Protein AF-A0A0Q4JNU2-F1 (afdb_monomer_lite)

Structure (mmCIF, N/CA/C/O backbone):
data_AF-A0A0Q4JNU2-F1
#
_entry.id   AF-A0A0Q4JNU2-F1
#
loop_
_atom_site.group_PDB
_atom_site.id
_atom_site.type_symbol
_atom_site.label_atom_id
_atom_site.label_alt_id
_atom_site.label_comp_id
_atom_site.label_asym_id
_atom_site.label_entity_id
_atom_site.label_seq_id
_atom_site.pdbx_PDB_ins_code
_atom_site.Cartn_x
_atom_site.Cartn_y
_atom_site.Cartn_z
_atom_site.occupancy
_atom_site.B_iso_or_equiv
_atom_site.auth_seq_id
_atom_site.auth_comp_id
_atom_site.auth_asym_id
_atom_site.auth_atom_id
_atom_site.pdbx_PDB_model_num
ATOM 1 N N . MET A 1 1 ? 40.625 6.620 -72.596 1.00 48.12 1 MET A N 1
ATOM 2 C CA . MET A 1 1 ? 39.437 6.331 -71.759 1.00 48.12 1 MET A CA 1
ATOM 3 C C . MET A 1 1 ? 39.861 5.615 -70.468 1.00 48.12 1 MET A C 1
ATOM 5 O O . MET A 1 1 ? 39.710 4.408 -70.375 1.00 48.12 1 MET A O 1
ATOM 9 N N . MET A 1 2 ? 40.442 6.322 -69.485 1.00 54.25 2 MET A N 1
ATOM 10 C CA . MET A 1 2 ? 41.074 5.687 -68.302 1.00 54.25 2 MET A CA 1
ATOM 11 C C . MET A 1 2 ? 40.455 6.091 -66.946 1.00 54.25 2 MET A C 1
ATOM 13 O O . MET A 1 2 ? 40.850 5.566 -65.914 1.00 54.25 2 MET A O 1
ATOM 17 N N . PHE A 1 3 ? 39.457 6.984 -66.935 1.00 53.44 3 PHE A N 1
ATOM 18 C CA . PHE A 1 3 ? 38.867 7.533 -65.700 1.00 53.44 3 PHE A CA 1
ATOM 19 C C . PHE A 1 3 ? 37.610 6.794 -65.201 1.00 53.44 3 PHE A C 1
ATOM 21 O O . PHE A 1 3 ? 37.253 6.916 -64.032 1.00 53.44 3 PHE A O 1
ATOM 28 N N . GLY A 1 4 ? 36.947 5.998 -66.051 1.00 55.66 4 GLY A N 1
ATOM 29 C CA . GLY A 1 4 ? 35.732 5.255 -65.677 1.00 55.66 4 GLY A CA 1
ATOM 30 C C . GLY A 1 4 ? 36.001 4.031 -64.796 1.00 55.66 4 GLY A C 1
ATOM 31 O O . GLY A 1 4 ? 35.255 3.767 -63.860 1.00 55.66 4 GLY A O 1
ATOM 32 N N . LEU A 1 5 ? 37.112 3.323 -65.033 1.00 58.38 5 LEU A N 1
ATOM 33 C CA . LEU A 1 5 ? 37.456 2.097 -64.300 1.00 58.38 5 LEU A CA 1
ATOM 34 C C . LEU A 1 5 ? 37.876 2.363 -62.842 1.00 58.38 5 LEU A C 1
ATOM 36 O O . LEU A 1 5 ? 37.688 1.515 -61.974 1.00 58.38 5 LEU A O 1
ATOM 40 N N . MET A 1 6 ? 38.453 3.539 -62.571 1.00 59.34 6 MET A N 1
ATOM 41 C CA . MET A 1 6 ? 3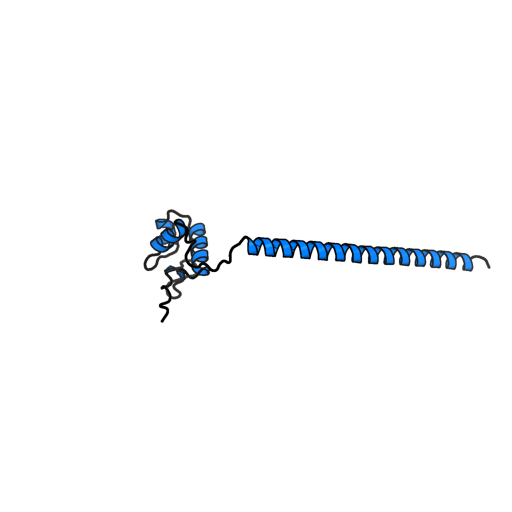8.966 3.900 -61.246 1.00 59.34 6 MET A CA 1
ATOM 42 C C . MET A 1 6 ? 37.830 4.267 -60.279 1.00 59.34 6 MET A C 1
ATOM 44 O O . MET A 1 6 ? 37.879 3.864 -59.123 1.00 59.34 6 MET A O 1
ATOM 48 N N . ARG A 1 7 ? 36.769 4.934 -60.767 1.00 59.88 7 ARG A N 1
ATOM 49 C CA . ARG A 1 7 ? 35.577 5.282 -59.966 1.00 59.88 7 ARG A CA 1
ATOM 50 C C . ARG A 1 7 ? 34.723 4.075 -59.571 1.00 59.88 7 ARG A C 1
ATOM 52 O O . ARG A 1 7 ? 34.150 4.066 -58.488 1.00 59.88 7 ARG A O 1
ATOM 59 N N . VAL A 1 8 ? 34.638 3.056 -60.429 1.00 61.94 8 VAL A N 1
ATOM 60 C CA . VAL A 1 8 ? 33.893 1.822 -60.115 1.00 61.94 8 VAL A CA 1
ATOM 61 C C . VAL A 1 8 ? 34.609 1.037 -59.011 1.00 61.94 8 VAL A C 1
ATOM 63 O O . VAL A 1 8 ? 33.981 0.630 -58.041 1.00 61.94 8 VAL A O 1
ATOM 66 N N . ARG A 1 9 ? 35.945 0.935 -59.078 1.00 60.97 9 ARG A N 1
ATOM 67 C CA . ARG A 1 9 ? 36.751 0.255 -58.049 1.00 60.97 9 ARG A CA 1
ATOM 68 C C . ARG A 1 9 ? 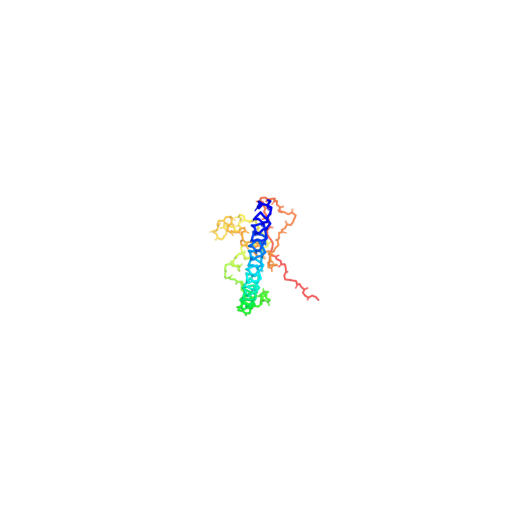36.697 0.937 -56.682 1.00 60.97 9 ARG A C 1
ATOM 70 O O . ARG A 1 9 ? 36.727 0.247 -55.667 1.00 60.97 9 ARG A O 1
ATOM 77 N N . THR A 1 10 ? 36.624 2.267 -56.639 1.00 65.81 10 THR A N 1
ATOM 78 C CA . THR A 1 10 ? 36.465 2.997 -55.371 1.00 65.81 10 THR A CA 1
ATOM 79 C C . THR A 1 10 ? 35.072 2.800 -54.785 1.00 65.81 10 THR A C 1
ATOM 81 O O . THR A 1 10 ? 34.956 2.582 -53.585 1.00 65.81 10 THR A O 1
ATOM 84 N N . HIS A 1 11 ? 34.032 2.784 -55.624 1.00 71.38 11 HIS A N 1
ATOM 85 C CA . HIS A 1 11 ? 32.661 2.547 -55.175 1.00 71.38 11 HIS A CA 1
ATOM 86 C C . HIS A 1 11 ? 32.459 1.120 -54.641 1.00 71.38 11 HIS A C 1
ATOM 88 O O . HIS A 1 11 ? 31.872 0.938 -53.578 1.00 71.38 11 HIS A O 1
ATOM 94 N N . ASP A 1 12 ? 33.011 0.107 -55.315 1.00 73.38 12 ASP A N 1
ATOM 95 C CA . ASP A 1 12 ? 32.951 -1.283 -54.844 1.00 73.38 12 ASP A CA 1
ATOM 96 C C . ASP A 1 12 ? 33.681 -1.468 -53.503 1.00 73.38 12 ASP A C 1
ATOM 98 O O . ASP A 1 12 ? 33.190 -2.165 -52.611 1.00 73.38 12 ASP A O 1
ATOM 102 N N . ALA A 1 13 ? 34.828 -0.803 -53.323 1.00 76.44 13 ALA A N 1
ATOM 103 C CA . ALA A 1 13 ? 35.572 -0.821 -52.066 1.00 76.44 13 ALA A CA 1
ATOM 104 C C . ALA A 1 13 ? 34.826 -0.102 -50.926 1.00 76.44 13 ALA A C 1
ATOM 106 O O . ALA A 1 13 ? 34.844 -0.568 -49.785 1.00 76.44 13 ALA A O 1
ATOM 107 N N . GLU A 1 14 ? 34.142 1.005 -51.217 1.00 80.69 14 GLU A N 1
ATOM 108 C CA . GLU A 1 14 ? 33.286 1.708 -50.254 1.00 80.69 14 GLU A CA 1
ATOM 109 C C . GLU A 1 14 ? 32.078 0.853 -49.849 1.00 80.69 14 GLU A C 1
ATOM 111 O O . GLU A 1 14 ? 31.806 0.691 -48.660 1.00 80.69 14 GLU A O 1
ATOM 116 N N . MET A 1 15 ? 31.408 0.211 -50.809 1.00 82.44 15 MET A N 1
ATOM 117 C CA . MET A 1 15 ? 30.277 -0.678 -50.530 1.00 82.44 15 MET A CA 1
ATOM 118 C C . MET A 1 15 ? 30.692 -1.929 -49.745 1.00 82.44 15 MET A C 1
ATOM 120 O O . MET A 1 15 ? 29.923 -2.412 -48.912 1.00 82.44 15 MET A O 1
ATOM 124 N N . ALA A 1 16 ? 31.907 -2.442 -49.957 1.00 82.62 16 ALA A N 1
ATOM 125 C CA . ALA A 1 16 ? 32.464 -3.532 -49.158 1.00 82.62 16 ALA A CA 1
ATOM 126 C C . ALA A 1 16 ? 32.701 -3.119 -47.695 1.00 82.62 16 ALA A C 1
ATOM 128 O O . ALA A 1 16 ? 32.363 -3.881 -46.789 1.00 82.62 16 ALA A O 1
ATOM 129 N N . LYS A 1 17 ? 33.204 -1.900 -47.449 1.00 84.19 17 LYS A N 1
ATOM 130 C CA . LYS A 1 17 ? 33.369 -1.361 -46.087 1.00 84.19 17 LYS A CA 1
ATOM 131 C C . LYS A 1 17 ? 32.033 -1.177 -45.378 1.00 84.19 17 LYS A C 1
ATOM 133 O O . LYS A 1 17 ? 31.879 -1.646 -44.258 1.00 84.19 17 LYS A O 1
ATOM 138 N N . VAL A 1 18 ? 31.043 -0.595 -46.056 1.00 86.62 18 VAL A N 1
ATOM 139 C CA . VAL A 1 18 ? 29.695 -0.402 -45.492 1.00 86.62 18 VAL A CA 1
ATOM 140 C C . VAL A 1 18 ? 29.042 -1.741 -45.125 1.00 86.62 18 VAL A C 1
ATOM 142 O O . VAL A 1 18 ? 28.357 -1.841 -44.107 1.00 86.62 18 VAL A O 1
ATOM 145 N N . ARG A 1 19 ? 29.262 -2.797 -45.921 1.00 84.00 19 ARG A N 1
ATOM 146 C CA . ARG A 1 19 ? 28.793 -4.155 -45.590 1.00 84.00 19 ARG A CA 1
ATOM 147 C C . ARG A 1 19 ? 29.502 -4.711 -44.357 1.00 84.00 19 ARG A C 1
ATOM 149 O O . ARG A 1 19 ? 28.821 -5.171 -43.448 1.00 84.00 19 ARG A O 1
ATOM 156 N N . ALA A 1 20 ? 30.827 -4.599 -44.292 1.00 84.62 20 ALA A N 1
ATOM 157 C CA . ALA A 1 20 ? 31.603 -5.065 -43.145 1.00 84.62 20 ALA A CA 1
ATOM 158 C C . ALA A 1 20 ? 31.216 -4.339 -41.842 1.00 84.62 20 ALA A C 1
ATOM 160 O O . ALA A 1 20 ? 31.017 -4.982 -40.815 1.00 84.62 20 ALA A O 1
ATOM 161 N N . GLU A 1 21 ? 31.025 -3.018 -41.888 1.00 87.69 21 GLU A N 1
ATOM 162 C CA . GLU A 1 21 ? 30.553 -2.227 -40.743 1.00 87.69 21 GLU A CA 1
ATOM 163 C C . GLU A 1 21 ? 29.140 -2.637 -40.307 1.00 87.69 21 GLU A C 1
ATOM 165 O O . GLU A 1 21 ? 28.858 -2.762 -39.113 1.00 87.69 21 GLU A O 1
ATOM 170 N N . ARG A 1 22 ? 28.246 -2.908 -41.265 1.00 83.62 22 ARG A N 1
ATOM 171 C CA . ARG A 1 22 ? 26.888 -3.388 -40.980 1.00 83.62 22 ARG A CA 1
ATOM 172 C C . ARG A 1 22 ? 26.887 -4.781 -40.349 1.00 83.62 22 ARG A C 1
ATOM 174 O O . ARG A 1 22 ? 26.101 -5.028 -39.432 1.00 83.62 22 ARG A O 1
ATOM 181 N N . ASP A 1 23 ? 27.740 -5.679 -40.824 1.00 86.88 23 ASP A N 1
ATOM 182 C CA . ASP A 1 23 ? 27.861 -7.038 -40.296 1.00 86.88 23 ASP A CA 1
ATOM 183 C C . ASP A 1 23 ? 28.472 -7.039 -38.890 1.00 86.88 23 ASP A C 1
ATOM 185 O O . ASP A 1 23 ? 27.989 -7.758 -38.006 1.00 86.88 23 ASP A O 1
ATOM 189 N N . GLN A 1 24 ? 29.443 -6.157 -38.637 1.00 85.75 24 GLN A N 1
ATOM 190 C CA . GLN A 1 24 ? 29.982 -5.928 -37.298 1.00 85.75 24 GLN A CA 1
ATOM 191 C C . GLN A 1 24 ? 28.897 -5.402 -36.349 1.00 85.75 24 GLN A C 1
ATOM 193 O O . GLN A 1 24 ? 28.648 -6.004 -35.307 1.00 85.75 24 GLN A O 1
ATOM 198 N N . ALA A 1 25 ? 28.150 -4.367 -36.747 1.00 82.44 25 ALA A N 1
ATOM 199 C CA . ALA A 1 25 ? 27.071 -3.813 -35.929 1.00 82.44 25 ALA A CA 1
ATOM 200 C C . ALA A 1 25 ? 25.951 -4.833 -35.637 1.00 82.44 25 ALA A C 1
ATOM 202 O O . ALA A 1 25 ? 25.333 -4.808 -34.570 1.00 82.44 25 ALA A O 1
ATOM 203 N N . ASN A 1 26 ? 25.664 -5.746 -36.569 1.00 86.75 26 ASN A N 1
ATOM 204 C CA . ASN A 1 26 ? 24.711 -6.835 -36.345 1.00 86.75 26 ASN A CA 1
ATOM 205 C C . ASN A 1 26 ? 25.244 -7.881 -35.360 1.00 86.75 26 ASN A C 1
ATOM 207 O O . ASN A 1 26 ? 24.468 -8.431 -34.575 1.00 86.75 26 ASN A O 1
ATOM 211 N N . THR A 1 27 ? 26.547 -8.147 -35.392 1.00 85.56 27 THR A N 1
ATOM 212 C CA . THR A 1 27 ? 27.216 -9.042 -34.443 1.00 85.56 27 THR A CA 1
ATOM 213 C C . THR A 1 27 ? 27.187 -8.444 -33.038 1.00 85.56 27 THR A C 1
ATOM 215 O O . THR A 1 27 ? 26.757 -9.122 -32.106 1.00 85.56 27 THR A O 1
ATOM 218 N N . ASP A 1 28 ? 27.490 -7.152 -32.908 1.00 85.75 28 ASP A N 1
ATOM 219 C CA . ASP A 1 28 ? 27.462 -6.427 -31.633 1.00 85.75 28 ASP A CA 1
ATOM 220 C C . ASP A 1 28 ? 26.048 -6.379 -31.030 1.00 85.75 28 ASP A C 1
ATOM 222 O O . ASP A 1 28 ? 25.847 -6.597 -29.837 1.00 85.75 28 ASP A O 1
ATOM 226 N N . LYS A 1 29 ? 25.013 -6.173 -31.856 1.00 84.06 29 LYS A N 1
ATOM 227 C CA . LYS A 1 29 ? 23.616 -6.242 -31.390 1.00 84.06 29 LYS A CA 1
ATOM 228 C C . LYS A 1 29 ? 23.254 -7.619 -30.838 1.00 84.06 29 LYS A C 1
ATOM 230 O O . LYS A 1 29 ? 22.514 -7.707 -29.858 1.00 84.06 29 LYS A O 1
ATOM 235 N N . ARG A 1 30 ? 23.750 -8.694 -31.459 1.00 84.19 30 ARG A N 1
ATOM 236 C CA . ARG A 1 30 ? 23.493 -10.069 -31.006 1.00 84.19 30 ARG A CA 1
ATOM 237 C C . ARG A 1 30 ? 24.217 -10.376 -29.700 1.00 84.19 30 ARG A C 1
ATOM 239 O O . ARG A 1 30 ? 23.604 -10.970 -28.818 1.00 84.19 30 ARG A O 1
ATOM 246 N N . THR A 1 31 ? 25.470 -9.953 -29.550 1.00 86.38 31 THR A N 1
ATOM 247 C CA . THR A 1 31 ? 26.235 -10.156 -28.310 1.00 86.38 31 THR A CA 1
ATOM 248 C C . THR A 1 31 ? 25.651 -9.350 -27.152 1.00 86.38 31 THR A C 1
ATOM 250 O O . THR A 1 31 ? 25.443 -9.906 -26.075 1.00 86.38 31 THR A O 1
ATOM 253 N N . ILE A 1 32 ? 25.272 -8.089 -27.381 1.00 85.44 32 ILE A N 1
ATOM 254 C CA . ILE A 1 32 ? 24.587 -7.261 -26.375 1.00 85.44 32 ILE A CA 1
ATOM 255 C C . ILE A 1 32 ? 23.230 -7.872 -25.998 1.00 85.44 32 ILE A C 1
ATOM 257 O O . ILE A 1 32 ? 22.898 -7.960 -24.817 1.00 85.44 32 ILE A O 1
ATOM 261 N N . GLY A 1 33 ? 22.452 -8.339 -26.980 1.00 84.81 33 GLY A N 1
ATOM 262 C CA . GLY A 1 33 ? 21.175 -9.011 -26.730 1.00 84.81 33 GLY A CA 1
ATOM 263 C C . GLY A 1 33 ? 21.324 -10.284 -25.891 1.00 84.81 33 GLY A C 1
ATOM 264 O O . GLY A 1 33 ? 20.548 -10.500 -24.960 1.00 84.81 33 GLY A O 1
ATOM 265 N N . ALA A 1 34 ? 22.345 -11.099 -26.172 1.00 84.25 34 ALA A N 1
ATOM 266 C CA . ALA A 1 34 ? 22.650 -12.298 -25.394 1.00 84.25 34 ALA A CA 1
ATOM 267 C C . ALA A 1 34 ? 23.026 -11.957 -23.941 1.00 84.25 3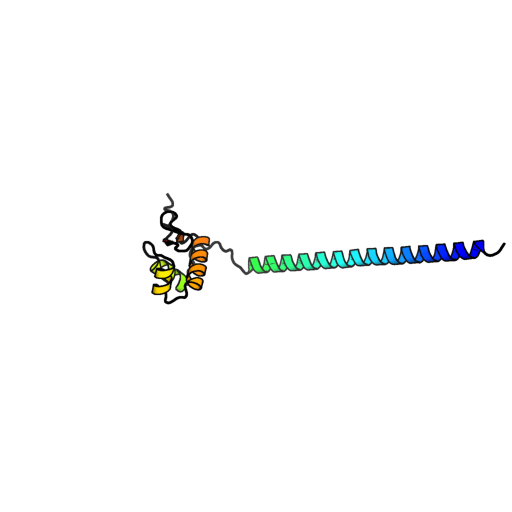4 ALA A C 1
ATOM 269 O O . ALA A 1 34 ? 22.450 -12.533 -23.018 1.00 84.25 34 ALA A O 1
ATOM 270 N N . ALA A 1 35 ? 23.894 -10.961 -23.738 1.00 86.31 35 ALA A N 1
ATOM 271 C CA . ALA A 1 35 ? 24.280 -10.493 -22.407 1.00 86.31 35 ALA A CA 1
ATOM 272 C C . ALA A 1 35 ? 23.083 -9.935 -21.611 1.00 86.31 35 ALA A C 1
ATOM 274 O O . ALA A 1 35 ? 22.936 -10.209 -20.421 1.00 86.31 35 ALA A O 1
ATOM 275 N N . LEU A 1 36 ? 22.171 -9.201 -22.262 1.00 84.94 36 LEU A N 1
ATOM 276 C CA . LEU A 1 36 ? 20.944 -8.706 -21.624 1.00 84.94 36 LEU A CA 1
ATOM 277 C C . LEU A 1 36 ? 20.020 -9.847 -21.185 1.00 84.94 36 LEU A C 1
ATOM 279 O O . LEU A 1 36 ? 19.458 -9.794 -20.090 1.00 84.94 36 LEU A O 1
ATOM 283 N N . HIS A 1 37 ? 19.865 -10.886 -22.007 1.00 84.56 37 HIS A N 1
ATOM 284 C CA . HIS A 1 37 ? 19.078 -12.061 -21.635 1.00 84.56 37 HIS A CA 1
ATOM 285 C C . HIS A 1 37 ? 19.677 -12.814 -20.444 1.00 84.56 37 HIS A C 1
ATOM 287 O O . HIS A 1 37 ? 18.924 -13.291 -19.593 1.00 84.56 37 HIS A O 1
ATOM 293 N N . GLU A 1 38 ? 21.002 -12.905 -20.364 1.00 85.62 38 GLU A N 1
ATOM 294 C CA . GLU A 1 38 ? 21.705 -13.530 -19.245 1.00 85.62 38 GLU A CA 1
ATOM 295 C C . GLU A 1 38 ? 21.518 -12.732 -17.948 1.00 85.62 38 GLU A C 1
ATOM 297 O O . GLU A 1 38 ? 21.035 -13.285 -16.960 1.00 85.62 38 GLU A O 1
ATOM 302 N N . MET A 1 39 ? 21.709 -11.409 -17.987 1.00 84.75 39 MET A N 1
ATOM 303 C CA . MET A 1 39 ? 21.439 -10.534 -16.838 1.00 84.75 39 MET A CA 1
ATOM 304 C C . MET A 1 39 ? 19.976 -10.595 -16.372 1.00 84.75 39 MET A C 1
ATOM 306 O O . MET A 1 39 ? 19.698 -10.573 -15.172 1.00 84.75 39 MET A O 1
ATOM 310 N N . LEU A 1 40 ? 19.010 -10.686 -17.294 1.00 85.81 40 LEU A N 1
ATOM 311 C CA . LEU A 1 40 ? 17.596 -10.848 -16.933 1.00 85.81 40 LEU A CA 1
ATOM 312 C C . LEU A 1 40 ? 17.323 -12.203 -16.269 1.00 85.81 40 LEU A C 1
ATOM 314 O O . LEU A 1 40 ? 16.532 -12.267 -15.326 1.00 85.81 40 LEU A O 1
ATOM 318 N N . ARG A 1 41 ? 17.976 -13.281 -16.722 1.00 84.00 41 ARG A N 1
ATOM 319 C CA . ARG A 1 41 ? 17.879 -14.600 -16.077 1.00 84.00 41 ARG A CA 1
ATOM 320 C C . ARG A 1 41 ? 18.467 -14.577 -14.673 1.00 84.00 41 ARG A C 1
ATOM 322 O O . ARG A 1 41 ? 17.820 -15.070 -13.754 1.00 84.00 41 ARG A O 1
ATOM 329 N N . GLU A 1 42 ? 19.635 -13.970 -14.494 1.00 87.19 42 GLU A N 1
ATOM 330 C CA . GLU A 1 42 ? 20.255 -13.806 -13.177 1.00 87.19 42 GLU A CA 1
ATOM 331 C C . GLU A 1 42 ? 19.378 -12.973 -12.244 1.00 87.19 42 GLU A C 1
ATOM 333 O O . GLU A 1 42 ? 19.123 -13.381 -11.111 1.00 87.19 42 GLU A O 1
ATOM 338 N N . ARG A 1 43 ? 18.827 -11.854 -12.732 1.00 83.94 43 ARG A N 1
ATOM 339 C CA . ARG A 1 43 ? 17.879 -11.038 -11.966 1.00 83.94 43 ARG A CA 1
ATOM 340 C C . ARG A 1 43 ? 16.657 -11.850 -11.540 1.00 83.94 43 ARG A C 1
ATOM 342 O O . ARG A 1 43 ? 16.251 -11.761 -10.387 1.00 83.94 43 ARG A O 1
ATOM 349 N N . ASN A 1 44 ? 16.085 -12.656 -12.430 1.00 82.75 44 ASN A N 1
ATOM 350 C CA . ASN A 1 44 ? 14.935 -13.498 -12.097 1.00 82.75 44 ASN A CA 1
ATOM 351 C C . ASN A 1 44 ? 15.295 -14.595 -11.084 1.00 82.75 44 ASN A C 1
ATOM 353 O O . ASN A 1 44 ? 14.507 -14.872 -10.185 1.00 82.75 44 ASN A O 1
ATOM 357 N N . ALA A 1 45 ? 16.489 -15.184 -11.177 1.00 83.62 45 ALA A N 1
ATOM 358 C CA . ALA A 1 45 ? 16.974 -16.155 -10.199 1.00 83.62 45 ALA A CA 1
ATOM 359 C C . ALA A 1 45 ? 17.214 -15.514 -8.822 1.00 83.62 45 ALA A C 1
ATOM 361 O O . ALA A 1 45 ? 16.880 -16.102 -7.793 1.00 83.62 45 ALA A O 1
ATOM 362 N N . LEU A 1 46 ? 17.752 -14.291 -8.791 1.00 82.06 46 LEU A N 1
ATOM 363 C CA . LEU A 1 46 ? 17.902 -13.505 -7.567 1.00 82.06 46 LEU A CA 1
ATOM 364 C C . LEU A 1 46 ? 16.547 -13.111 -6.980 1.00 82.06 46 LEU A C 1
ATOM 366 O O . LEU A 1 46 ? 16.378 -13.198 -5.769 1.00 82.06 46 LEU A O 1
ATOM 370 N N . GLN A 1 47 ? 15.575 -12.747 -7.818 1.00 79.25 47 GLN A N 1
ATOM 371 C CA . GLN A 1 47 ? 14.212 -12.459 -7.381 1.00 79.25 47 GLN A CA 1
ATOM 372 C C . GLN A 1 47 ? 13.551 -13.704 -6.780 1.00 79.25 47 GLN A C 1
ATOM 374 O O . GLN A 1 47 ? 13.033 -13.629 -5.678 1.00 79.25 47 GLN A O 1
ATOM 379 N N . ALA A 1 48 ? 13.662 -14.866 -7.427 1.00 75.88 48 ALA A N 1
ATOM 380 C CA . ALA A 1 48 ? 13.141 -16.123 -6.891 1.00 75.88 48 ALA A CA 1
ATOM 381 C C . ALA A 1 48 ? 13.821 -16.525 -5.569 1.00 75.88 48 ALA A C 1
ATOM 383 O O . ALA A 1 48 ? 13.173 -17.055 -4.672 1.00 75.88 48 ALA A O 1
ATOM 384 N N . ARG A 1 49 ? 15.123 -16.247 -5.414 1.00 79.81 49 ARG A N 1
ATOM 385 C CA . ARG A 1 49 ? 15.838 -16.429 -4.140 1.00 79.81 49 ARG A CA 1
ATOM 386 C C . ARG A 1 49 ? 15.362 -15.454 -3.070 1.00 79.81 49 ARG A C 1
ATOM 388 O O . ARG A 1 49 ? 15.211 -15.863 -1.926 1.00 79.81 49 ARG A O 1
ATOM 395 N N . LEU A 1 50 ? 15.121 -14.195 -3.428 1.00 72.81 50 LEU A N 1
ATOM 396 C CA . LEU A 1 50 ? 14.539 -13.207 -2.525 1.00 72.81 50 LEU A CA 1
ATOM 397 C C . LEU A 1 50 ? 13.145 -13.656 -2.079 1.00 72.81 50 LEU A C 1
ATOM 399 O O . LEU A 1 50 ? 12.860 -13.633 -0.889 1.00 72.81 50 LEU A O 1
ATOM 403 N N . ASP A 1 51 ? 12.319 -14.129 -3.006 1.00 72.44 51 ASP A N 1
ATOM 404 C CA . ASP A 1 51 ? 10.980 -14.640 -2.724 1.00 72.44 51 ASP A CA 1
ATOM 405 C C . ASP A 1 51 ? 11.033 -15.925 -1.877 1.00 72.44 51 ASP A C 1
ATOM 407 O O . ASP A 1 51 ? 10.193 -16.114 -1.011 1.00 72.44 51 ASP A O 1
ATOM 411 N N . ALA A 1 52 ? 12.046 -16.783 -2.046 1.00 68.62 52 ALA A N 1
ATOM 412 C CA . ALA A 1 52 ? 12.244 -17.970 -1.208 1.00 68.62 52 ALA A CA 1
ATOM 413 C C .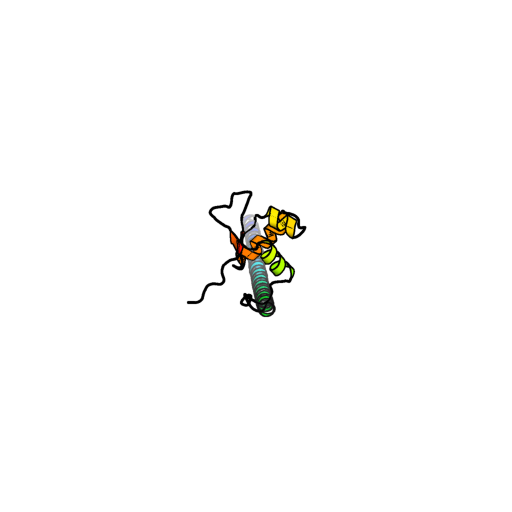 ALA A 1 52 ? 12.760 -17.638 0.206 1.00 68.62 52 ALA A C 1
ATOM 415 O O . ALA A 1 52 ? 12.411 -18.313 1.172 1.00 68.62 52 ALA A O 1
ATOM 416 N N . LEU A 1 53 ? 13.589 -16.597 0.336 1.00 68.00 53 LEU A N 1
ATOM 417 C CA . LEU A 1 53 ? 14.066 -16.067 1.621 1.00 68.00 53 LEU A CA 1
ATOM 418 C C . LEU A 1 53 ? 13.023 -15.193 2.320 1.00 68.00 53 LEU A C 1
ATOM 420 O O . LEU A 1 53 ? 13.144 -14.924 3.513 1.00 68.00 53 LEU A O 1
ATOM 424 N N . THR A 1 54 ? 12.012 -14.745 1.582 1.00 54.78 54 THR A N 1
ATOM 425 C CA . THR A 1 54 ? 10.849 -14.053 2.116 1.00 54.78 54 THR A CA 1
ATOM 426 C C . THR A 1 54 ? 9.759 -15.106 2.284 1.00 54.78 54 THR A C 1
ATOM 428 O O . THR A 1 54 ? 8.971 -15.286 1.357 1.00 54.78 54 THR A O 1
ATOM 431 N N . PRO A 1 55 ? 9.698 -15.846 3.412 1.00 49.97 55 PRO A N 1
ATOM 432 C CA . PRO A 1 55 ? 8.627 -16.811 3.608 1.00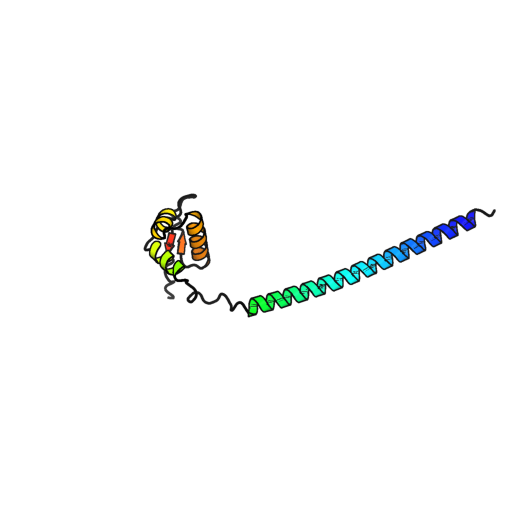 49.97 55 PRO A CA 1
ATOM 433 C C . PRO A 1 55 ? 7.306 -16.103 3.331 1.00 49.97 55 PRO A C 1
ATOM 435 O O . PRO A 1 55 ? 7.109 -14.960 3.762 1.00 49.97 55 PRO A O 1
ATOM 438 N N . ALA A 1 56 ? 6.483 -16.753 2.506 1.00 50.22 56 ALA A N 1
ATOM 439 C CA . ALA A 1 56 ? 5.213 -16.255 2.015 1.00 50.22 56 ALA A CA 1
ATOM 440 C C . ALA A 1 56 ? 4.543 -15.356 3.061 1.00 50.22 56 ALA A C 1
ATOM 442 O O . ALA A 1 56 ? 4.324 -15.777 4.198 1.00 50.22 56 ALA A O 1
ATOM 443 N N . ARG A 1 57 ? 4.209 -14.119 2.673 1.00 46.59 57 ARG A N 1
ATOM 444 C CA . ARG A 1 57 ? 3.289 -13.229 3.403 1.00 46.59 57 ARG A CA 1
ATOM 445 C C . ARG A 1 57 ? 1.876 -13.835 3.412 1.00 46.59 57 ARG A C 1
ATOM 447 O O . ARG A 1 57 ? 0.941 -13.275 2.856 1.00 46.59 57 ARG A O 1
ATOM 454 N N . GLY A 1 58 ? 1.768 -15.008 4.014 1.00 44.00 58 GLY A N 1
ATOM 455 C CA . GLY A 1 58 ? 0.588 -15.820 4.262 1.00 44.00 58 GLY A CA 1
ATOM 456 C C . GLY A 1 58 ? 0.572 -16.250 5.727 1.00 44.00 58 GLY A C 1
ATOM 457 O O . GLY A 1 58 ? 0.288 -17.397 6.037 1.00 44.00 58 GLY A O 1
ATOM 458 N N . GLN A 1 59 ? 0.924 -15.328 6.623 1.00 41.97 59 GLN A N 1
ATOM 459 C CA . GLN A 1 59 ? 0.712 -15.444 8.062 1.00 41.97 59 GLN A CA 1
ATOM 460 C C . GLN A 1 59 ? 0.075 -14.135 8.518 1.00 41.97 59 GLN A C 1
ATOM 462 O O . GLN A 1 59 ? 0.761 -13.172 8.856 1.00 41.97 59 GLN A O 1
ATOM 467 N N . GLY A 1 60 ? -1.255 -14.090 8.446 1.00 42.12 60 GLY A N 1
ATOM 468 C CA . GLY A 1 60 ? -2.068 -12.967 8.912 1.00 42.12 60 GLY A CA 1
ATOM 469 C C . GLY A 1 60 ? -1.973 -12.707 10.419 1.00 42.12 60 GLY A C 1
ATOM 470 O O . GLY A 1 60 ? -2.463 -11.677 10.858 1.00 42.12 60 GLY A O 1
ATOM 471 N N . ASP A 1 61 ? -1.294 -13.564 11.192 1.00 47.22 61 ASP A N 1
ATOM 472 C CA . ASP A 1 61 ? -1.390 -13.541 12.656 1.00 47.22 61 ASP A CA 1
ATOM 473 C C . ASP A 1 61 ? -0.077 -13.320 13.430 1.00 47.22 61 ASP A C 1
ATOM 475 O O . ASP A 1 61 ? -0.132 -13.031 14.625 1.00 47.22 61 ASP A O 1
ATOM 479 N N . GLU A 1 62 ? 1.113 -13.368 12.812 1.00 47.38 62 GLU A N 1
ATOM 480 C CA . GLU A 1 62 ? 2.359 -13.503 13.604 1.00 47.38 62 GLU A CA 1
ATOM 481 C C . GLU A 1 62 ? 3.411 -12.393 13.469 1.00 47.38 62 GLU A C 1
ATOM 483 O O . GLU A 1 62 ? 4.530 -12.536 13.954 1.00 47.38 62 GLU A O 1
ATOM 488 N N . GLN A 1 63 ? 3.074 -11.238 12.888 1.00 47.06 63 GLN A N 1
ATOM 489 C CA . GLN A 1 63 ? 3.959 -10.057 12.936 1.00 47.06 63 GLN A CA 1
ATOM 490 C C . GLN A 1 63 ? 3.215 -8.747 13.199 1.00 47.06 63 GLN A C 1
ATOM 492 O O . GLN A 1 63 ? 3.618 -7.683 12.730 1.00 47.06 63 GLN A O 1
ATOM 497 N N . LEU A 1 64 ? 2.157 -8.787 14.010 1.00 56.78 64 LEU A N 1
ATOM 498 C CA . LEU A 1 64 ? 1.740 -7.584 14.724 1.00 56.78 64 LEU A CA 1
ATOM 499 C C . LEU A 1 64 ? 2.887 -7.184 15.654 1.00 56.78 64 LEU A C 1
ATOM 501 O O . LEU A 1 64 ? 3.036 -7.728 16.750 1.00 56.78 64 LEU A O 1
ATOM 505 N N . CYS A 1 65 ? 3.730 -6.250 15.212 1.00 67.12 65 CYS A N 1
ATOM 506 C CA . CYS A 1 65 ? 4.762 -5.723 16.085 1.00 67.12 65 CYS A CA 1
ATOM 507 C C . CYS A 1 65 ? 4.083 -5.086 17.311 1.00 67.12 65 CYS A C 1
ATOM 509 O O . CYS A 1 65 ? 2.942 -4.626 17.236 1.00 67.12 65 CYS A O 1
ATOM 511 N N . LEU A 1 66 ? 4.767 -5.025 18.457 1.00 74.44 66 LEU A N 1
ATOM 512 C CA . LEU A 1 66 ? 4.215 -4.411 19.678 1.00 74.44 66 LEU A CA 1
ATOM 513 C C . LEU A 1 66 ? 3.632 -3.006 19.431 1.00 74.44 66 LEU A C 1
ATOM 515 O O . LEU A 1 66 ? 2.713 -2.582 20.125 1.00 74.44 66 LEU A O 1
ATOM 519 N N . ARG A 1 67 ? 4.154 -2.286 18.429 1.00 76.69 67 ARG A N 1
ATOM 520 C CA . ARG A 1 67 ? 3.638 -0.979 18.011 1.00 76.69 67 ARG A CA 1
ATOM 521 C C . ARG A 1 67 ? 2.292 -1.070 17.296 1.00 76.69 67 ARG A C 1
ATOM 523 O O . ARG A 1 67 ? 1.452 -0.216 17.543 1.00 76.69 67 ARG A O 1
ATOM 530 N N . ASP A 1 68 ? 2.079 -2.079 16.458 1.00 82.94 68 ASP A N 1
ATOM 531 C CA . ASP A 1 68 ? 0.822 -2.269 15.731 1.00 82.94 68 ASP A CA 1
ATOM 532 C C . ASP A 1 68 ? -0.302 -2.698 16.680 1.00 82.94 68 ASP A C 1
ATOM 534 O O . ASP A 1 68 ? -1.403 -2.166 16.585 1.00 82.94 68 ASP A O 1
ATOM 538 N N . ARG A 1 69 ? -0.012 -3.561 17.669 1.00 82.75 69 ARG A N 1
ATOM 539 C CA . ARG A 1 69 ? -0.984 -3.890 18.733 1.00 82.75 69 ARG A CA 1
ATOM 540 C C . ARG A 1 69 ? -1.412 -2.647 19.509 1.00 82.75 69 ARG A C 1
ATOM 542 O O . ARG A 1 69 ? -2.601 -2.379 19.618 1.00 82.75 69 ARG A O 1
ATOM 549 N N . LYS A 1 70 ? -0.446 -1.835 19.953 1.00 85.62 70 LYS A N 1
ATOM 550 C CA . LYS A 1 70 ? -0.729 -0.557 20.625 1.00 85.62 70 LYS A CA 1
ATOM 551 C C . LYS A 1 70 ? -1.511 0.413 19.742 1.00 85.62 70 LYS A C 1
ATOM 553 O O . LYS A 1 70 ? -2.348 1.155 20.241 1.00 85.62 70 LYS A O 1
ATOM 558 N N . LEU A 1 71 ? -1.250 0.421 18.435 1.00 87.69 71 LEU A N 1
ATOM 559 C CA . LEU A 1 71 ? -1.982 1.266 17.497 1.00 87.69 71 LEU A CA 1
ATOM 560 C C . LEU A 1 71 ? -3.446 0.821 17.371 1.00 87.69 71 LEU A C 1
ATOM 562 O O . LEU A 1 71 ? -4.328 1.671 17.356 1.00 87.69 71 LEU A O 1
ATOM 566 N N . ILE A 1 72 ? -3.706 -0.489 17.339 1.00 86.94 72 ILE A N 1
ATOM 567 C CA . ILE A 1 72 ? -5.062 -1.056 17.347 1.00 86.94 72 ILE A CA 1
ATOM 568 C C . ILE A 1 72 ? -5.774 -0.744 18.672 1.00 86.94 72 ILE A C 1
ATOM 570 O O . ILE A 1 72 ? -6.908 -0.270 18.658 1.00 86.94 72 ILE A O 1
ATOM 574 N N . GLU A 1 73 ? -5.095 -0.897 19.810 1.00 86.62 73 GLU A N 1
ATOM 575 C CA . GLU A 1 73 ? -5.616 -0.486 21.124 1.00 86.62 73 GLU A CA 1
ATOM 576 C C . GLU A 1 73 ? -5.951 1.014 21.162 1.00 86.62 73 GLU A C 1
ATOM 578 O O . GLU A 1 73 ? -6.997 1.414 21.672 1.00 86.62 73 GLU A O 1
ATOM 583 N N . ALA A 1 74 ? -5.103 1.860 20.568 1.00 87.81 74 ALA A N 1
ATOM 584 C CA . ALA A 1 74 ? -5.335 3.299 20.480 1.00 87.81 74 ALA A CA 1
ATOM 585 C C . ALA A 1 74 ? -6.516 3.670 19.568 1.00 87.81 74 ALA A C 1
ATOM 587 O O . ALA A 1 74 ? -7.075 4.760 19.733 1.00 87.81 74 ALA A O 1
ATOM 588 N N . ILE A 1 75 ? -6.905 2.803 18.626 1.00 89.75 75 ILE A N 1
ATOM 589 C CA . ILE A 1 75 ? -8.134 2.949 17.834 1.00 89.75 75 ILE A CA 1
ATOM 590 C C . ILE A 1 75 ? -9.353 2.586 18.691 1.00 89.75 75 ILE A C 1
ATOM 592 O O . ILE A 1 75 ? -10.329 3.341 18.696 1.00 89.75 75 ILE A O 1
ATOM 596 N N . GLY A 1 76 ? -9.282 1.487 19.450 1.00 86.06 76 GLY A N 1
ATOM 597 C CA . GLY A 1 76 ? -10.380 0.999 20.289 1.00 86.06 76 GLY A CA 1
ATOM 598 C C . GLY A 1 76 ? -11.642 0.726 19.465 1.00 86.06 76 GLY A C 1
ATOM 599 O O . GLY A 1 76 ? -11.569 0.133 18.395 1.00 86.06 76 GLY A O 1
ATOM 600 N N . GLU A 1 77 ? -12.797 1.216 19.918 1.00 79.50 77 GLU A N 1
ATOM 601 C CA . GLU A 1 77 ? -14.074 1.135 19.179 1.00 79.50 77 GLU A CA 1
ATOM 602 C C . GLU A 1 77 ? -14.149 2.085 17.970 1.00 79.50 77 GLU A C 1
ATOM 604 O O . GLU A 1 77 ? -15.074 2.015 17.161 1.00 79.50 77 GLU A O 1
ATOM 609 N N . GLY A 1 78 ? -13.185 2.997 17.840 1.00 84.19 78 GLY A N 1
ATOM 610 C CA . GLY A 1 78 ? -13.060 3.884 16.699 1.00 84.19 78 GLY A CA 1
ATOM 611 C C . GLY A 1 78 ? -12.500 5.248 17.062 1.00 84.19 78 GLY A C 1
ATOM 612 O O . GLY A 1 78 ? -13.011 5.929 17.951 1.00 84.19 78 GLY A O 1
ATOM 613 N N . ALA A 1 79 ? -11.492 5.699 16.319 1.00 89.06 79 ALA A N 1
ATOM 614 C CA . ALA A 1 79 ? -10.814 6.961 16.593 1.00 89.06 79 ALA A CA 1
ATOM 615 C C . ALA A 1 79 ? -10.409 7.696 15.314 1.00 89.06 79 ALA A C 1
ATOM 617 O O . ALA A 1 79 ? -10.184 7.102 14.255 1.00 89.06 79 ALA A O 1
ATOM 618 N N . ARG A 1 80 ? -10.308 9.024 15.412 1.00 90.62 80 ARG A N 1
ATOM 619 C CA . ARG A 1 80 ? -9.796 9.869 14.328 1.00 90.62 80 ARG A CA 1
ATOM 620 C C . ARG A 1 80 ? -8.275 9.824 14.289 1.00 90.62 80 ARG A C 1
ATOM 622 O O . ARG A 1 80 ? -7.617 9.689 15.319 1.00 90.62 80 ARG A O 1
ATOM 629 N N . THR A 1 81 ? -7.708 10.035 13.104 1.00 90.38 81 THR A N 1
ATOM 630 C CA . THR A 1 81 ? -6.247 10.006 12.883 1.00 90.38 81 THR A CA 1
ATOM 631 C C . THR A 1 81 ? -5.474 10.877 13.888 1.00 90.38 81 THR A C 1
ATOM 633 O O . THR A 1 81 ? -4.457 10.441 14.423 1.00 90.38 81 THR A O 1
ATOM 636 N N . PHE A 1 82 ? -5.968 12.082 14.193 1.00 88.56 82 PHE A N 1
ATOM 637 C CA . PHE A 1 82 ? -5.311 13.004 15.130 1.00 88.56 82 PHE A CA 1
ATOM 638 C C . PHE A 1 82 ? -5.399 12.536 16.593 1.00 88.56 82 PHE A C 1
ATOM 640 O O . PHE A 1 82 ? -4.449 12.685 17.355 1.00 88.56 82 PHE A O 1
ATOM 647 N N . GLN A 1 83 ? -6.516 11.913 16.982 1.00 90.56 83 GLN A N 1
ATOM 648 C CA . GLN A 1 83 ? -6.693 11.350 18.325 1.00 90.56 83 GLN A CA 1
ATOM 649 C C . GLN A 1 83 ? -5.754 10.161 18.548 1.00 90.56 83 GLN A C 1
ATOM 651 O O . GLN A 1 83 ? -5.137 10.048 19.604 1.00 90.56 83 GLN A O 1
ATOM 656 N N . ILE A 1 84 ? -5.607 9.307 17.533 1.00 90.31 84 ILE A N 1
ATOM 657 C CA . ILE A 1 84 ? -4.674 8.175 17.557 1.00 90.31 84 ILE A CA 1
ATOM 658 C C . ILE A 1 84 ? -3.234 8.689 17.662 1.00 90.31 84 ILE A C 1
ATOM 660 O O . ILE A 1 84 ? -2.464 8.204 18.485 1.00 90.31 84 ILE A O 1
ATOM 664 N N . ALA A 1 85 ? -2.885 9.715 16.880 1.00 89.94 85 ALA A N 1
ATOM 665 C CA . ALA A 1 85 ? -1.566 10.338 16.923 1.00 89.94 85 ALA A CA 1
ATOM 666 C C . ALA A 1 85 ? -1.239 10.895 18.321 1.00 89.94 85 ALA A C 1
ATOM 668 O O . ALA A 1 85 ? -0.165 10.617 18.850 1.00 89.94 85 ALA A O 1
ATOM 669 N N . ALA A 1 86 ? -2.191 11.586 18.958 1.00 89.56 86 ALA A N 1
ATOM 670 C CA . ALA A 1 86 ? -2.036 12.091 20.321 1.00 89.56 86 ALA A CA 1
ATOM 671 C C . ALA A 1 86 ? -1.827 10.962 21.348 1.00 89.56 86 ALA A C 1
ATOM 673 O O . ALA A 1 86 ? -0.895 11.024 22.147 1.00 89.56 86 ALA A O 1
ATOM 674 N N . ARG A 1 87 ? -2.638 9.894 21.289 1.00 90.31 87 ARG A N 1
ATOM 675 C CA . ARG A 1 87 ? -2.534 8.726 22.189 1.00 90.31 87 ARG A CA 1
ATOM 676 C C . ARG A 1 87 ? -1.200 7.993 22.056 1.00 90.31 87 ARG A C 1
ATOM 678 O O . ARG A 1 87 ? -0.661 7.515 23.047 1.00 90.31 87 ARG A O 1
ATOM 685 N N . MET A 1 88 ? -0.667 7.925 20.840 1.00 88.94 88 MET A N 1
ATOM 686 C CA . MET A 1 88 ? 0.604 7.260 20.549 1.00 88.94 88 MET A CA 1
ATOM 687 C C . MET A 1 88 ? 1.820 8.176 20.749 1.00 88.94 88 MET A C 1
ATOM 689 O O . MET A 1 88 ? 2.949 7.698 20.675 1.00 88.94 88 MET A O 1
ATOM 693 N N . SER A 1 89 ? 1.604 9.477 20.996 1.00 90.12 89 SER A N 1
ATOM 694 C CA . SER A 1 89 ? 2.649 10.512 20.973 1.00 90.12 89 SER A CA 1
ATOM 695 C C . SER A 1 89 ? 3.444 10.500 19.659 1.00 90.12 89 SER A C 1
ATOM 697 O O . SER A 1 89 ? 4.673 10.528 19.647 1.00 90.12 89 SER A O 1
ATOM 699 N N . TRP A 1 90 ? 2.728 10.390 18.539 1.00 89.00 90 TRP A N 1
ATOM 700 C CA . TRP A 1 90 ? 3.276 10.277 17.187 1.00 89.00 90 TRP A CA 1
ATOM 701 C C . TRP A 1 90 ? 2.892 11.476 16.326 1.00 89.00 90 TRP A C 1
ATOM 703 O O . TRP A 1 90 ? 1.820 12.058 16.487 1.00 89.00 90 TRP A O 1
ATOM 713 N N . ASP A 1 91 ? 3.713 11.772 15.320 1.00 89.44 91 ASP A N 1
ATOM 714 C CA . ASP A 1 91 ? 3.358 12.758 14.304 1.00 89.44 91 ASP A CA 1
ATOM 715 C C . ASP A 1 91 ? 2.216 12.256 13.409 1.00 89.44 91 ASP A C 1
ATOM 717 O O . ASP A 1 91 ? 2.179 11.096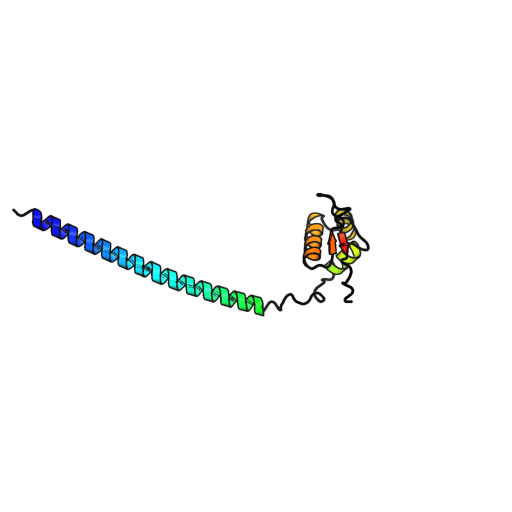 12.985 1.00 89.44 91 ASP A O 1
ATOM 721 N N . THR A 1 92 ? 1.309 13.160 13.031 1.00 86.69 92 THR A N 1
ATOM 722 C CA . THR A 1 92 ? 0.140 12.832 12.190 1.00 86.69 92 THR A CA 1
ATOM 723 C C . THR A 1 92 ? 0.510 12.127 10.870 1.00 86.69 92 THR A C 1
ATOM 725 O O . THR A 1 92 ? -0.151 11.140 10.526 1.00 86.69 92 THR A O 1
ATOM 728 N N . PRO A 1 93 ? 1.559 12.537 10.121 1.00 88.25 93 PRO A N 1
ATOM 729 C CA . PRO A 1 93 ? 1.977 11.828 8.910 1.00 88.25 93 PRO A CA 1
ATOM 730 C C . PRO A 1 93 ? 2.460 10.398 9.177 1.00 88.25 93 PRO A C 1
ATOM 732 O O . PRO A 1 93 ? 2.190 9.501 8.377 1.00 88.25 93 PRO A O 1
ATOM 735 N N . MET A 1 94 ? 3.156 10.173 10.295 1.00 86.06 94 MET A N 1
ATOM 736 C CA . MET A 1 94 ? 3.645 8.849 10.680 1.00 86.06 94 MET A CA 1
ATOM 737 C C . MET A 1 94 ? 2.477 7.931 11.043 1.00 86.06 94 MET A C 1
ATOM 739 O O . MET A 1 94 ? 2.375 6.826 10.506 1.00 86.06 94 MET A O 1
ATOM 743 N N . THR A 1 95 ? 1.548 8.426 11.861 1.00 89.00 95 THR A N 1
ATOM 744 C CA . THR A 1 95 ? 0.317 7.719 12.233 1.00 89.00 95 THR A CA 1
ATOM 745 C C . THR A 1 95 ? -0.502 7.348 11.003 1.00 89.00 95 THR A C 1
ATOM 747 O O . THR A 1 95 ? -0.888 6.195 10.840 1.00 89.00 95 THR A O 1
ATOM 750 N N . ARG A 1 96 ? -0.692 8.284 10.067 1.00 88.62 96 ARG A N 1
ATOM 751 C CA . ARG A 1 96 ? -1.425 8.030 8.820 1.00 88.62 96 ARG A CA 1
ATOM 752 C C . ARG A 1 96 ? -0.790 6.908 7.988 1.00 88.62 96 ARG A C 1
ATOM 754 O O . ARG A 1 96 ? -1.503 6.049 7.481 1.00 88.62 96 ARG A O 1
ATOM 761 N N . ARG A 1 97 ? 0.544 6.881 7.867 1.00 88.00 97 ARG A N 1
ATOM 762 C CA . ARG A 1 97 ? 1.263 5.803 7.159 1.00 88.00 97 ARG A CA 1
ATOM 763 C C . ARG A 1 97 ? 1.075 4.443 7.832 1.00 88.00 97 ARG A C 1
ATOM 765 O O . ARG A 1 97 ? 0.941 3.443 7.130 1.00 88.00 97 ARG A O 1
ATOM 772 N N . ALA A 1 98 ? 1.081 4.401 9.164 1.00 87.25 98 ALA A N 1
ATOM 773 C CA . ALA A 1 98 ? 0.861 3.169 9.915 1.00 87.25 98 ALA A CA 1
ATOM 774 C C . ALA A 1 98 ? -0.581 2.659 9.756 1.00 87.25 98 ALA A C 1
ATOM 776 O O . ALA A 1 98 ? -0.784 1.486 9.466 1.00 87.25 98 ALA A O 1
ATOM 777 N N . LEU A 1 99 ? -1.572 3.551 9.828 1.00 89.31 99 LEU A N 1
ATOM 778 C CA . LEU A 1 99 ? -2.985 3.201 9.656 1.00 89.31 99 LEU A CA 1
ATOM 779 C C . LEU A 1 99 ? -3.287 2.675 8.245 1.00 89.31 99 LEU A C 1
ATOM 781 O O . LEU A 1 99 ? -3.907 1.628 8.113 1.00 89.31 99 LEU A O 1
ATOM 785 N N . TYR A 1 100 ? -2.753 3.299 7.189 1.00 89.75 100 TYR A N 1
ATOM 786 C CA . TYR A 1 100 ? -2.895 2.757 5.829 1.00 89.75 100 TYR A CA 1
ATOM 787 C C . TYR A 1 100 ? -2.235 1.387 5.650 1.00 89.75 100 TYR A C 1
ATOM 789 O O . TYR A 1 100 ? -2.700 0.567 4.860 1.00 89.75 100 TYR A O 1
ATOM 797 N N . ARG A 1 101 ? -1.141 1.121 6.373 1.00 88.19 101 ARG A N 1
ATOM 798 C CA . ARG A 1 101 ? -0.523 -0.207 6.374 1.00 88.19 101 ARG A CA 1
ATOM 799 C C . ARG A 1 101 ? -1.452 -1.233 7.018 1.00 88.19 101 ARG A C 1
ATOM 801 O O . ARG A 1 101 ? -1.630 -2.290 6.426 1.00 88.19 101 ARG A O 1
ATOM 808 N N . LEU A 1 102 ? -2.032 -0.909 8.178 1.00 86.75 102 LEU A N 1
ATOM 809 C CA . LEU A 1 102 ? -2.986 -1.771 8.885 1.00 86.75 102 LEU A CA 1
ATOM 810 C C . LEU A 1 102 ? -4.272 -2.010 8.080 1.00 86.75 102 LEU A C 1
ATOM 812 O O . LEU A 1 102 ? -4.791 -3.121 8.072 1.00 86.75 102 LEU A O 1
ATOM 816 N N . GLU A 1 103 ? -4.747 -1.000 7.352 1.00 88.31 103 GLU A N 1
ATOM 817 C CA . GLU A 1 103 ? -5.885 -1.136 6.438 1.00 88.31 103 GLU A CA 1
ATOM 818 C C . GLU A 1 103 ? -5.577 -2.101 5.294 1.00 88.31 103 GLU A C 1
ATOM 820 O O . GLU A 1 103 ? -6.371 -2.982 4.983 1.00 88.31 103 GLU A O 1
ATOM 825 N N . LYS A 1 104 ? -4.385 -1.989 4.695 1.00 85.06 104 LYS A N 1
ATOM 826 C CA . LYS A 1 104 ? -3.965 -2.862 3.593 1.00 85.06 104 LYS A CA 1
ATOM 827 C C . LYS A 1 104 ? -3.875 -4.338 3.996 1.00 85.06 104 LYS A C 1
ATOM 829 O O . LYS A 1 104 ? -4.047 -5.201 3.142 1.00 85.06 104 LYS A O 1
ATOM 834 N N . VAL A 1 105 ? -3.575 -4.621 5.263 1.00 82.31 105 VAL A N 1
ATOM 835 C CA . VAL A 1 105 ? -3.544 -5.990 5.808 1.00 82.31 105 VAL A CA 1
ATOM 836 C C . VAL A 1 105 ? -4.893 -6.430 6.387 1.00 82.31 105 VAL A C 1
ATOM 838 O O . VAL A 1 105 ? -4.983 -7.523 6.928 1.00 82.31 105 VAL A O 1
ATOM 841 N N . GLY A 1 106 ? -5.936 -5.603 6.272 1.00 83.38 106 GLY A N 1
ATOM 842 C CA . GLY A 1 106 ? -7.303 -5.954 6.657 1.00 83.38 106 GLY A CA 1
ATOM 843 C C . GLY A 1 106 ? -7.604 -5.869 8.153 1.00 83.38 106 GLY A C 1
ATOM 844 O O . GLY A 1 106 ? -8.694 -6.246 8.558 1.00 83.38 106 GLY A O 1
ATOM 845 N N . LEU A 1 107 ? -6.695 -5.350 8.984 1.00 84.06 107 LEU A N 1
ATOM 846 C CA . LEU A 1 107 ? -6.882 -5.301 10.443 1.00 84.06 107 LEU A CA 1
ATOM 847 C C . LEU A 1 107 ? -7.759 -4.135 10.911 1.00 84.06 107 LEU A C 1
ATOM 849 O O . LEU A 1 107 ? -8.367 -4.191 11.980 1.00 84.06 107 LEU A O 1
ATOM 853 N N . ILE A 1 108 ? -7.793 -3.059 10.130 1.00 89.56 108 ILE A N 1
ATOM 854 C CA . ILE A 1 108 ? -8.626 -1.885 10.389 1.00 89.56 108 ILE A CA 1
ATOM 855 C C . ILE A 1 108 ? -9.274 -1.424 9.088 1.00 89.56 108 ILE A C 1
ATOM 857 O O . ILE A 1 108 ? -8.787 -1.712 7.998 1.00 89.56 108 ILE A O 1
ATOM 861 N N . GLN A 1 109 ? -10.328 -0.631 9.198 1.00 89.75 109 GLN A N 1
ATOM 862 C CA . GLN A 1 109 ? -11.045 -0.064 8.067 1.00 89.75 109 GLN A CA 1
ATOM 863 C C . GLN A 1 109 ? -11.399 1.401 8.318 1.00 89.75 109 GLN A C 1
ATOM 865 O O . GLN A 1 109 ? -11.503 1.859 9.460 1.00 89.75 109 GLN A O 1
ATOM 870 N N . ARG A 1 110 ? -11.589 2.153 7.234 1.00 90.81 110 ARG A N 1
ATOM 871 C CA . ARG A 1 110 ? -12.098 3.526 7.304 1.00 90.81 110 ARG A CA 1
ATOM 872 C C . ARG A 1 110 ? -13.612 3.507 7.439 1.00 90.81 110 ARG A C 1
ATOM 874 O O . ARG A 1 110 ? -14.304 2.835 6.681 1.00 90.81 110 ARG A O 1
ATOM 881 N N . ASP A 1 111 ? -14.132 4.300 8.367 1.00 87.25 111 ASP A N 1
ATOM 882 C CA . ASP A 1 111 ? -15.569 4.515 8.498 1.00 87.25 111 ASP A CA 1
ATOM 883 C C . ASP A 1 111 ? -16.045 5.430 7.364 1.00 87.25 111 ASP A C 1
ATOM 885 O O . ASP A 1 111 ? -15.855 6.647 7.418 1.00 87.25 111 ASP A O 1
ATOM 889 N N . ALA A 1 112 ? -16.656 4.853 6.330 1.00 79.62 112 ALA A N 1
ATOM 890 C CA . ALA A 1 112 ? -17.129 5.594 5.161 1.00 79.62 112 ALA A CA 1
ATOM 891 C C . ALA A 1 112 ? -18.196 6.656 5.491 1.00 79.62 112 ALA A C 1
ATOM 893 O O . ALA A 1 112 ? -18.356 7.604 4.727 1.00 79.62 112 ALA A O 1
ATOM 894 N N . LYS A 1 113 ? -18.914 6.530 6.618 1.00 80.94 113 LYS A N 1
ATOM 895 C CA . LYS A 1 113 ? -19.978 7.472 7.006 1.00 80.94 113 LYS A CA 1
ATOM 896 C C . LYS A 1 113 ? -19.443 8.700 7.738 1.00 80.94 113 LYS A C 1
ATOM 898 O O . LYS A 1 113 ? -20.032 9.771 7.641 1.00 80.94 113 LYS A O 1
ATOM 903 N N . HIS A 1 114 ? -18.340 8.547 8.470 1.00 81.25 114 HIS A N 1
ATOM 904 C CA . HIS A 1 114 ? -17.806 9.589 9.358 1.00 81.25 114 HIS A CA 1
ATOM 905 C C . HIS A 1 114 ? -16.405 10.080 8.964 1.00 81.25 114 HIS A C 1
ATOM 907 O O . HIS A 1 114 ? -15.809 10.881 9.694 1.00 81.25 114 HIS A O 1
ATOM 913 N N . SER A 1 115 ? -15.876 9.604 7.833 1.00 82.94 115 SER A N 1
ATOM 914 C CA . SER A 1 115 ? -14.591 10.038 7.285 1.00 82.94 115 SER A CA 1
ATOM 915 C C . SER A 1 115 ? -14.769 11.152 6.257 1.00 82.94 115 SER A C 1
ATOM 917 O O . SER A 1 115 ? -15.532 11.024 5.305 1.00 82.94 115 SER A O 1
ATOM 919 N N . ALA A 1 116 ? -14.002 12.225 6.424 1.00 79.19 116 ALA A N 1
ATOM 920 C CA . ALA A 1 116 ? -13.837 13.297 5.450 1.00 79.19 116 ALA A CA 1
ATOM 921 C C . ALA A 1 116 ? -12.415 13.273 4.863 1.00 79.19 116 ALA A C 1
ATOM 923 O O . ALA A 1 116 ? -11.520 12.620 5.403 1.00 79.19 116 ALA A O 1
ATOM 924 N N . VAL A 1 117 ? -12.184 14.034 3.786 1.00 74.25 117 VAL A N 1
ATOM 925 C CA . VAL A 1 117 ? -10.901 14.084 3.048 1.00 74.25 117 VAL A CA 1
ATOM 926 C C . VAL A 1 117 ? -9.694 14.306 3.972 1.00 74.25 117 VAL A C 1
ATOM 928 O O . VAL A 1 117 ? -8.652 13.681 3.794 1.00 74.25 117 VAL A O 1
ATOM 931 N N . ASN A 1 118 ? -9.850 15.155 4.992 1.00 76.12 118 ASN A N 1
ATOM 932 C CA . ASN A 1 118 ? -8.781 15.501 5.932 1.00 76.12 118 ASN A CA 1
ATOM 933 C C . ASN A 1 118 ? -8.948 14.882 7.325 1.00 76.12 118 ASN A C 1
ATOM 935 O O . ASN A 1 118 ? -8.042 14.994 8.151 1.00 76.12 118 ASN A O 1
ATOM 939 N N . ASP A 1 119 ? -10.074 14.220 7.585 1.00 81.31 119 ASP A N 1
ATOM 940 C CA . ASP A 1 119 ? -10.427 13.706 8.903 1.00 81.31 119 ASP A CA 1
ATOM 941 C C . ASP A 1 119 ? -11.025 12.303 8.785 1.00 81.31 119 ASP A C 1
ATOM 943 O O . ASP A 1 119 ? -12.234 12.109 8.662 1.00 81.31 119 ASP A O 1
ATOM 947 N N . VAL A 1 120 ? -10.129 11.319 8.772 1.00 87.50 120 VAL A N 1
ATOM 948 C CA . VAL A 1 120 ? -10.472 9.906 8.622 1.00 87.50 120 VAL A CA 1
ATOM 949 C C . VAL A 1 120 ? -10.679 9.283 9.995 1.00 87.50 120 VAL A C 1
ATOM 951 O O . VAL A 1 120 ? -9.791 9.363 10.860 1.00 87.50 120 VAL A O 1
ATOM 954 N N . ARG A 1 121 ? -11.838 8.638 10.160 1.00 90.31 121 ARG A N 1
ATOM 955 C CA . ARG A 1 121 ? -12.169 7.807 11.315 1.00 90.31 121 ARG A CA 1
ATOM 956 C C . ARG A 1 121 ? -11.862 6.350 10.988 1.00 90.31 121 ARG A C 1
ATOM 958 O O . ARG A 1 121 ? -12.283 5.836 9.955 1.00 90.31 121 ARG A O 1
ATOM 965 N N . TRP A 1 122 ? -11.137 5.704 11.888 1.00 91.88 122 TRP A N 1
ATOM 966 C CA . TRP A 1 122 ? -10.688 4.324 11.757 1.00 91.88 122 TRP A CA 1
ATOM 967 C C . TRP A 1 122 ? -11.455 3.437 12.721 1.00 91.88 122 TRP A C 1
ATOM 969 O O . TRP A 1 122 ? -11.723 3.857 13.846 1.00 91.88 122 TRP A O 1
ATOM 979 N N . LEU A 1 123 ? -11.785 2.230 12.277 1.00 90.88 123 LEU A N 1
ATOM 980 C CA . LEU A 1 123 ? -12.456 1.188 13.047 1.00 90.88 123 LEU A CA 1
ATOM 981 C C . LEU A 1 123 ? -11.635 -0.102 12.948 1.00 90.88 123 LEU A C 1
ATOM 983 O O . LEU A 1 123 ? -11.068 -0.352 11.882 1.00 90.88 123 LEU A O 1
ATOM 987 N N . PRO A 1 124 ? -11.565 -0.932 13.999 1.00 87.25 124 PRO A N 1
ATOM 988 C CA . PRO A 1 124 ? -11.034 -2.280 13.858 1.00 87.25 124 PRO A CA 1
ATOM 989 C C . PRO A 1 124 ? -11.916 -3.075 12.888 1.00 87.25 124 PRO A C 1
ATOM 991 O O . PRO A 1 124 ? -13.142 -2.915 12.867 1.00 87.25 124 PRO A O 1
ATOM 994 N N . THR A 1 125 ? -11.300 -3.914 12.062 1.00 82.88 125 THR A N 1
ATOM 995 C CA . THR A 1 125 ? -12.055 -4.878 11.263 1.00 82.88 125 THR A CA 1
ATOM 996 C C . THR A 1 125 ? -12.531 -5.972 12.216 1.00 82.88 125 THR A C 1
ATOM 998 O O . THR A 1 125 ? -11.702 -6.523 12.947 1.00 82.88 125 THR A O 1
ATOM 1001 N N . PRO A 1 126 ? -13.839 -6.275 12.283 1.00 70.81 126 PRO A N 1
ATOM 1002 C CA . PRO A 1 126 ? -14.299 -7.401 13.080 1.00 70.81 126 PRO A CA 1
ATOM 1003 C C . PRO A 1 126 ? -13.610 -8.672 12.562 1.00 70.81 126 PRO A C 1
ATOM 1005 O O . PRO A 1 126 ? -13.511 -8.825 11.342 1.00 70.81 126 PRO A O 1
ATOM 1008 N N . PRO A 1 127 ? -13.123 -9.569 13.442 1.00 59.38 127 PRO A N 1
ATOM 1009 C CA . PRO A 1 127 ? -12.663 -10.872 12.990 1.00 59.38 127 PRO A CA 1
ATOM 1010 C C . PRO A 1 127 ? -13.840 -11.492 12.249 1.00 59.38 127 PRO A C 1
ATOM 1012 O O . PRO A 1 127 ? -14.937 -11.574 12.811 1.00 59.38 127 PRO A O 1
ATOM 1015 N N . GLU A 1 128 ? -13.650 -11.819 10.971 1.00 51.91 128 GLU A N 1
ATOM 1016 C CA . GLU A 1 128 ? -14.675 -12.501 10.195 1.00 51.91 128 GLU A CA 1
ATOM 1017 C C . GLU A 1 128 ? -15.144 -13.683 11.037 1.00 51.91 128 GLU A C 1
ATOM 1019 O O . GLU A 1 128 ? -14.370 -14.587 11.362 1.00 51.91 128 GLU A O 1
ATOM 1024 N N . THR A 1 129 ? -16.401 -13.618 11.480 1.00 42.00 129 THR A N 1
ATOM 1025 C CA . THR A 1 129 ? -17.075 -14.769 12.056 1.00 42.00 129 THR A CA 1
ATOM 1026 C C . THR A 1 129 ? -17.144 -15.749 10.904 1.00 42.00 129 THR A C 1
ATOM 1028 O O . THR A 1 129 ? -17.983 -15.613 10.019 1.00 42.00 129 THR A O 1
ATOM 1031 N N . THR A 1 130 ? -16.162 -16.641 10.854 1.00 37.34 130 THR A N 1
ATOM 1032 C CA . THR A 1 130 ? -16.152 -17.812 9.995 1.00 37.34 130 THR A CA 1
ATOM 1033 C C . THR A 1 130 ? -17.369 -18.617 10.436 1.00 37.34 130 THR A C 1
ATOM 1035 O O . THR A 1 130 ? -17.337 -19.300 11.458 1.00 37.34 130 THR A O 1
ATOM 1038 N N . ALA A 1 131 ? -18.483 -18.377 9.749 1.00 35.22 131 ALA A N 1
ATOM 1039 C CA . ALA A 1 131 ? -19.715 -19.143 9.836 1.00 35.22 131 ALA A CA 1
ATOM 1040 C C . ALA A 1 131 ? -19.639 -20.316 8.859 1.00 35.22 131 ALA A C 1
ATOM 1042 O O . ALA A 1 131 ? -19.072 -20.121 7.758 1.00 35.22 131 ALA A O 1
#

Sequence (131 aa):
MMFGLMRVRTHDAEMAKVRAERDQANTDKRTIGAALHEMLRERNALQARLDALTPARGQGDEQLCLRDRKLIEAIGEGARTFQIAARMSWDTPMTRRALYRLEKVGLIQRDAKHSAVNDVRWLPTPPETTA

Secondary structure (DSSP, 8-state):
--SHHHHHHHHHHHHHHHHHHHHHHHHHHHHHHHHHHHHHHHHHHHHHHHHHHS--S--SSS---HHHHHHHHHHTT-EEHHHHHHHHT--HHHHHHHHHHHHHTTSEEE-TTT-BTTB-EEEEPPP----

pLDDT: mean 77.67, std 14.47, range [35.22, 91.88]

Radius of gyration: 32.78 Å; chains: 1; bounding box: 61×35×94 Å

Foldseek 3Di:
DPPPVVVVVVVVVVVVVVVVVVVVVVVVVVVVVVVVVVVVVVVVVVVVVVCVVVPDPPCLDPPCPPVNVVLLVQQPQKDKLVSSCVSSVHDSVVSVVSLVVCVVSVQKDWDPVPDDPVITMIGGRPDPPPD